Protein AF-W0E3S7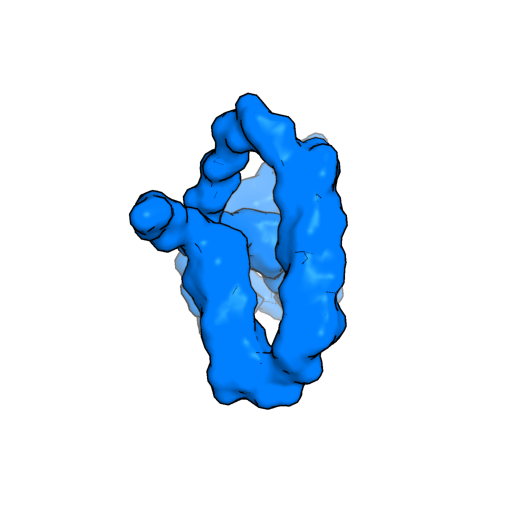-F1 (afdb_monomer_lite)

Organism: NCBI:txid765910

Foldseek 3Di:
DDQDPLNVVLVVCVVVVDDSVVSVVVSVVVCVVQPPHDDDDDPDPPVVLLVLLVVCVVVVDDLVVSCVVSVHDSVVSVVSVVVVVD

Structure (mmCIF, N/CA/C/O backbone):
data_AF-W0E3S7-F1
#
_entry.id   AF-W0E3S7-F1
#
loop_
_atom_site.group_PDB
_atom_site.id
_atom_site.type_symbol
_atom_site.label_atom_id
_atom_site.label_alt_id
_atom_site.label_comp_id
_atom_site.label_asym_id
_atom_site.label_entity_id
_atom_site.label_seq_id
_atom_site.pdbx_PDB_ins_code
_atom_site.Cartn_x
_atom_site.Cartn_y
_atom_site.Cartn_z
_atom_site.occupancy
_atom_site.B_iso_or_equiv
_atom_site.auth_seq_id
_atom_site.auth_comp_id
_atom_site.auth_asym_id
_atom_site.auth_atom_id
_atom_site.pdbx_PDB_model_num
ATOM 1 N N . MET A 1 1 ? 16.872 15.791 -17.816 1.00 51.72 1 MET A N 1
ATOM 2 C CA . MET A 1 1 ? 15.454 15.367 -17.774 1.00 51.72 1 MET A CA 1
ATOM 3 C C . MET A 1 1 ? 15.042 15.330 -16.316 1.00 51.72 1 MET A C 1
ATOM 5 O O . MET A 1 1 ? 15.798 14.774 -15.532 1.00 51.72 1 MET A O 1
ATOM 9 N N . SER A 1 2 ? 13.934 15.972 -15.939 1.00 62.81 2 SER A N 1
ATOM 10 C CA . SER A 1 2 ? 13.456 15.933 -14.550 1.00 62.81 2 SER A CA 1
ATOM 11 C C . SER A 1 2 ? 13.072 14.496 -14.187 1.00 62.81 2 SER A C 1
ATOM 13 O O . SER A 1 2 ? 12.359 13.852 -14.961 1.00 62.81 2 SER A O 1
ATOM 15 N N . ARG A 1 3 ? 13.593 13.976 -13.071 1.00 79.25 3 ARG A N 1
ATOM 16 C CA . ARG A 1 3 ? 13.248 12.644 -12.556 1.00 79.25 3 ARG A CA 1
ATOM 17 C C . ARG A 1 3 ? 11.852 12.742 -11.942 1.00 79.25 3 ARG A C 1
ATOM 19 O O . ARG A 1 3 ? 11.625 13.597 -11.094 1.00 79.25 3 ARG A O 1
ATOM 26 N N . ASP A 1 4 ? 10.915 11.939 -12.439 1.00 87.75 4 ASP A N 1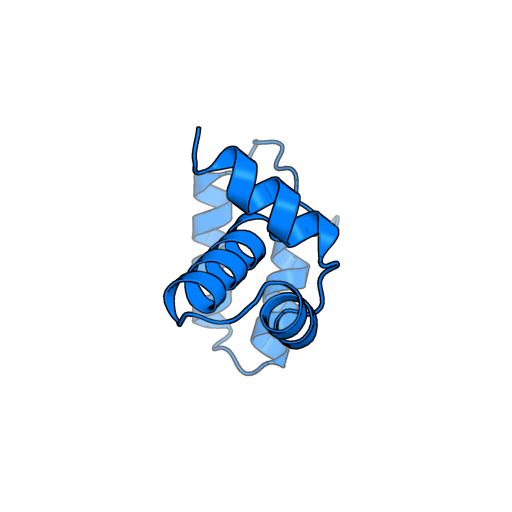
ATOM 27 C CA . ASP A 1 4 ? 9.534 11.916 -11.949 1.00 87.75 4 ASP A CA 1
ATOM 28 C C . ASP A 1 4 ? 9.302 10.743 -10.980 1.00 87.75 4 ASP A C 1
ATOM 30 O O . ASP A 1 4 ? 10.100 9.805 -10.903 1.00 87.75 4 ASP A O 1
ATOM 34 N N . VAL A 1 5 ? 8.170 10.782 -10.270 1.00 90.00 5 VAL A N 1
ATOM 35 C CA . VAL A 1 5 ? 7.773 9.751 -9.295 1.00 90.00 5 VAL A CA 1
ATOM 36 C C . VAL A 1 5 ? 7.676 8.349 -9.910 1.00 90.00 5 VAL A C 1
ATOM 38 O O . VAL A 1 5 ? 7.914 7.354 -9.228 1.00 90.00 5 VAL A O 1
ATOM 41 N N . LEU A 1 6 ? 7.353 8.235 -11.203 1.00 92.25 6 LEU A N 1
ATOM 42 C CA . LEU A 1 6 ? 7.259 6.944 -11.888 1.00 92.25 6 LEU A CA 1
ATOM 43 C C . LEU A 1 6 ? 8.645 6.357 -12.170 1.00 92.25 6 LEU A C 1
ATOM 45 O O . LEU A 1 6 ? 8.798 5.137 -12.160 1.00 92.25 6 LEU A O 1
ATOM 49 N N . HIS A 1 7 ? 9.647 7.205 -12.401 1.00 92.75 7 HIS A N 1
ATOM 50 C CA . HIS A 1 7 ? 11.038 6.787 -12.522 1.00 92.75 7 HIS A CA 1
ATOM 51 C C . HIS A 1 7 ? 11.582 6.291 -11.179 1.00 92.75 7 HIS A C 1
ATOM 53 O O . HIS A 1 7 ? 12.117 5.192 -11.118 1.00 92.75 7 HIS A O 1
ATOM 59 N N . GLU A 1 8 ? 11.353 7.040 -10.097 1.00 93.06 8 GLU A N 1
ATOM 60 C CA . GLU A 1 8 ? 11.732 6.617 -8.739 1.00 93.06 8 GLU A CA 1
ATOM 61 C C . GLU A 1 8 ? 11.054 5.297 -8.342 1.00 93.06 8 GLU A C 1
ATOM 63 O O . GLU A 1 8 ? 11.709 4.380 -7.855 1.00 93.06 8 GLU A O 1
ATOM 68 N N . THR A 1 9 ? 9.760 5.151 -8.647 1.00 93.62 9 THR A N 1
ATOM 69 C CA . THR A 1 9 ? 9.020 3.900 -8.410 1.00 93.62 9 THR A CA 1
ATOM 70 C C . THR A 1 9 ? 9.631 2.722 -9.173 1.00 93.62 9 THR A C 1
ATOM 72 O O . THR A 1 9 ? 9.702 1.613 -8.646 1.00 93.62 9 THR A O 1
ATOM 75 N N . ALA A 1 10 ? 10.061 2.934 -10.421 1.00 95.44 10 ALA A N 1
ATOM 76 C CA . ALA A 1 10 ? 10.681 1.878 -11.214 1.00 95.44 10 ALA A CA 1
ATOM 77 C C . ALA A 1 10 ? 11.999 1.402 -10.590 1.00 95.44 10 ALA A C 1
ATOM 79 O O . ALA A 1 10 ? 12.240 0.196 -10.537 1.00 95.44 10 ALA A O 1
ATOM 80 N N . ASP A 1 11 ? 12.815 2.335 -10.102 1.00 95.62 11 ASP A N 1
ATOM 81 C CA . ASP A 1 11 ? 14.103 2.029 -9.484 1.00 95.62 11 ASP A CA 1
ATOM 82 C C . ASP A 1 11 ? 13.930 1.229 -8.186 1.00 95.62 11 ASP A C 1
ATOM 84 O O . ASP A 1 11 ? 14.583 0.202 -8.017 1.00 95.62 11 ASP A O 1
ATOM 88 N N . GLU A 1 12 ? 12.997 1.635 -7.319 1.00 97.06 12 GLU A N 1
ATOM 89 C CA . GLU A 1 12 ? 12.660 0.916 -6.079 1.00 97.06 12 GLU A CA 1
ATOM 90 C C . GLU A 1 12 ? 12.169 -0.514 -6.359 1.00 97.06 12 GLU A C 1
ATOM 92 O O . GLU A 1 12 ? 12.602 -1.474 -5.720 1.00 97.06 12 GLU A O 1
ATOM 97 N N . LEU A 1 13 ? 11.301 -0.694 -7.362 1.00 97.31 13 LEU A N 1
ATOM 98 C CA . LEU A 1 13 ? 10.795 -2.020 -7.732 1.00 97.31 13 LEU A CA 1
ATOM 99 C C . LEU A 1 13 ? 11.901 -2.932 -8.268 1.00 97.31 13 LEU A C 1
ATOM 101 O O . LEU A 1 13 ? 11.956 -4.110 -7.914 1.00 97.31 13 LEU A O 1
ATOM 105 N N . ILE A 1 14 ? 12.779 -2.399 -9.116 1.00 97.31 14 ILE A N 1
ATOM 106 C CA . ILE A 1 14 ? 13.909 -3.156 -9.661 1.00 97.31 14 ILE A CA 1
ATOM 107 C C . ILE A 1 14 ? 14.893 -3.514 -8.543 1.00 97.31 14 ILE A C 1
ATOM 109 O O . ILE A 1 14 ? 15.352 -4.653 -8.481 1.00 97.31 14 ILE A O 1
ATOM 113 N N . ALA A 1 15 ? 15.171 -2.585 -7.625 1.00 97.12 15 ALA A N 1
ATOM 114 C CA . ALA A 1 15 ? 16.006 -2.843 -6.454 1.00 97.12 15 ALA A CA 1
ATOM 115 C C . ALA A 1 15 ? 15.406 -3.927 -5.539 1.00 97.12 15 ALA A C 1
ATOM 117 O O . ALA A 1 15 ? 16.145 -4.738 -4.983 1.00 97.12 15 ALA A O 1
ATOM 118 N N . ALA A 1 16 ? 14.075 -4.005 -5.445 1.00 97.44 16 ALA A N 1
ATOM 119 C CA . ALA A 1 16 ? 13.358 -5.071 -4.743 1.00 97.44 16 ALA A CA 1
ATOM 120 C C . ALA A 1 16 ? 13.330 -6.420 -5.499 1.00 97.44 16 ALA A C 1
ATOM 122 O O . ALA A 1 16 ? 12.738 -7.383 -5.012 1.00 97.44 16 ALA A O 1
ATOM 123 N N . GLY A 1 17 ? 13.963 -6.512 -6.676 1.00 97.56 17 GLY A N 1
ATOM 124 C CA . GLY A 1 17 ? 14.087 -7.741 -7.463 1.00 97.56 17 GLY A CA 1
ATOM 125 C C . GLY A 1 17 ? 12.980 -7.965 -8.495 1.00 97.56 17 GLY A C 1
ATOM 126 O O . GLY A 1 17 ? 12.871 -9.066 -9.035 1.00 97.56 17 GLY A O 1
ATOM 127 N N . ALA A 1 18 ? 12.149 -6.960 -8.788 1.00 97.69 18 ALA A N 1
ATOM 128 C CA . ALA A 1 18 ? 11.171 -7.067 -9.868 1.00 97.69 18 ALA A CA 1
ATOM 129 C C . ALA A 1 18 ? 11.857 -7.098 -11.247 1.00 97.69 18 ALA A C 1
ATOM 131 O O . ALA A 1 18 ? 12.857 -6.415 -11.472 1.00 97.69 18 ALA A O 1
ATOM 132 N N . ASP A 1 19 ? 11.281 -7.848 -12.194 1.00 97.94 19 ASP A N 1
ATOM 133 C CA . ASP A 1 19 ? 11.794 -7.917 -13.567 1.00 97.94 19 ASP A CA 1
ATOM 134 C C . ASP A 1 19 ? 11.802 -6.520 -14.232 1.00 97.94 19 ASP A C 1
ATOM 136 O O . ASP A 1 19 ? 10.737 -5.905 -14.393 1.00 97.94 19 ASP A O 1
ATOM 140 N N . PRO A 1 20 ? 12.971 -6.004 -14.665 1.00 97.44 20 PRO A N 1
ATOM 141 C CA . PRO A 1 20 ? 13.070 -4.652 -15.213 1.00 97.44 20 PRO A CA 1
ATOM 142 C C . PRO A 1 20 ? 12.241 -4.430 -16.479 1.00 97.44 20 PRO A C 1
ATOM 144 O O . PRO A 1 20 ? 11.767 -3.316 -16.722 1.00 97.44 20 PRO A O 1
ATOM 147 N N . THR A 1 21 ? 12.058 -5.468 -17.299 1.00 97.44 21 THR A N 1
ATOM 148 C CA . THR A 1 21 ? 11.308 -5.373 -18.558 1.00 97.44 21 THR A CA 1
ATOM 149 C C . THR A 1 21 ? 9.822 -5.187 -18.274 1.00 97.44 21 THR A C 1
ATOM 151 O O . THR A 1 21 ? 9.189 -4.279 -18.824 1.00 97.44 21 THR A O 1
ATOM 154 N N . LEU A 1 22 ? 9.275 -5.980 -17.353 1.00 97.81 22 LEU A N 1
ATOM 155 C CA . LEU A 1 22 ? 7.900 -5.870 -16.891 1.00 97.81 22 LEU A CA 1
ATOM 156 C C . LEU A 1 22 ? 7.635 -4.506 -16.248 1.00 97.81 22 LEU A C 1
ATOM 158 O O . LEU A 1 22 ? 6.651 -3.852 -16.603 1.00 97.81 22 LEU A O 1
ATOM 162 N N . VAL A 1 23 ? 8.521 -4.049 -15.353 1.00 97.69 23 VAL A N 1
ATOM 163 C CA . VAL A 1 23 ? 8.395 -2.741 -14.684 1.00 97.69 23 VAL A CA 1
ATOM 164 C C . VAL A 1 23 ? 8.334 -1.616 -15.717 1.00 97.69 23 VAL A C 1
ATOM 166 O O . VAL A 1 23 ? 7.385 -0.828 -15.717 1.00 97.69 23 VAL A O 1
ATOM 169 N N . ARG A 1 24 ? 9.280 -1.572 -16.664 1.00 95.56 24 ARG A N 1
ATOM 170 C CA . ARG A 1 24 ? 9.288 -0.557 -17.733 1.00 95.56 24 ARG A CA 1
ATOM 171 C C . ARG A 1 24 ? 8.015 -0.607 -18.582 1.00 95.56 24 ARG A C 1
ATOM 173 O O . ARG A 1 24 ? 7.451 0.444 -18.889 1.00 95.56 24 ARG A O 1
ATOM 180 N N . GLY A 1 25 ? 7.525 -1.803 -18.910 1.00 97.44 25 GLY A N 1
ATOM 181 C CA . GLY A 1 25 ? 6.275 -1.987 -19.652 1.00 97.44 25 GLY A CA 1
ATOM 182 C C . GLY A 1 25 ? 5.035 -1.494 -18.894 1.00 97.44 25 GLY A C 1
ATOM 183 O O . GLY A 1 25 ? 4.132 -0.899 -19.484 1.00 97.44 25 GLY A O 1
ATOM 184 N N . VAL A 1 26 ? 4.976 -1.693 -17.575 1.00 97.31 26 VAL A N 1
ATOM 185 C CA . VAL A 1 26 ? 3.903 -1.151 -16.724 1.00 97.31 26 VAL A CA 1
ATOM 186 C C . VAL A 1 26 ? 3.965 0.377 -16.674 1.00 97.31 26 VAL A C 1
ATOM 188 O O . VAL A 1 26 ? 2.948 1.024 -16.924 1.00 97.31 26 VAL A O 1
ATOM 191 N N . ILE A 1 27 ? 5.142 0.962 -16.428 1.00 95.62 27 ILE A N 1
ATOM 192 C CA . ILE A 1 27 ? 5.315 2.423 -16.376 1.00 95.62 27 ILE A CA 1
ATOM 193 C C . ILE A 1 27 ? 4.945 3.081 -17.711 1.00 95.62 27 ILE A C 1
ATOM 195 O O . ILE A 1 27 ? 4.250 4.099 -17.718 1.00 95.62 27 ILE A O 1
ATOM 199 N N . ALA A 1 28 ? 5.334 2.487 -18.844 1.00 95.44 28 ALA A N 1
ATOM 200 C CA . ALA A 1 28 ? 4.956 2.981 -20.167 1.00 95.44 28 ALA A CA 1
ATOM 201 C C . ALA A 1 28 ? 3.428 3.037 -20.346 1.00 95.44 28 ALA A C 1
ATOM 203 O O . ALA A 1 28 ? 2.896 4.057 -20.784 1.00 95.44 28 ALA A O 1
ATOM 204 N N . ARG A 1 29 ? 2.707 1.986 -19.930 1.00 96.81 29 ARG A N 1
ATOM 205 C CA . ARG A 1 29 ? 1.233 1.959 -19.966 1.00 96.81 29 ARG A CA 1
ATOM 206 C C . ARG A 1 29 ? 0.603 2.999 -19.041 1.00 96.81 29 ARG A C 1
ATOM 208 O O . ARG A 1 29 ? -0.397 3.612 -19.405 1.00 96.81 29 ARG A O 1
ATOM 215 N N . ILE A 1 30 ? 1.181 3.234 -17.861 1.00 94.69 30 ILE A N 1
ATOM 216 C CA . ILE A 1 30 ? 0.709 4.290 -16.955 1.00 94.69 30 ILE A CA 1
ATOM 217 C C . ILE A 1 30 ? 0.868 5.656 -17.625 1.00 94.69 30 ILE A C 1
ATOM 219 O O . ILE A 1 30 ? -0.114 6.391 -17.708 1.00 94.69 30 ILE A O 1
ATOM 223 N N . ARG A 1 31 ? 2.050 5.966 -18.175 1.00 93.12 31 ARG A N 1
ATOM 224 C CA . ARG A 1 31 ? 2.308 7.227 -18.891 1.00 93.12 31 ARG A CA 1
ATOM 225 C C . ARG A 1 31 ? 1.359 7.442 -20.066 1.00 93.12 31 ARG A C 1
ATOM 227 O O . ARG A 1 31 ? 0.899 8.557 -20.257 1.00 93.12 31 ARG A O 1
ATOM 234 N N . GLN A 1 32 ? 1.021 6.395 -20.815 1.00 94.69 32 GLN A N 1
ATOM 235 C CA . GLN A 1 32 ? 0.024 6.493 -21.887 1.00 94.69 32 GLN A CA 1
ATOM 236 C C . GLN A 1 32 ? -1.371 6.847 -21.363 1.00 94.69 32 GLN A C 1
ATOM 238 O O . GLN A 1 32 ? -2.090 7.609 -21.997 1.00 94.69 32 GLN A O 1
ATOM 243 N N . ARG A 1 33 ? -1.759 6.302 -20.206 1.00 92.81 33 ARG A N 1
ATOM 244 C CA . ARG A 1 33 ? -3.098 6.497 -19.640 1.00 92.81 33 ARG A CA 1
ATOM 245 C C . ARG A 1 33 ? -3.280 7.850 -18.953 1.00 92.81 33 ARG A C 1
ATOM 247 O O . ARG A 1 33 ? -4.384 8.379 -18.978 1.00 92.81 33 ARG A O 1
ATOM 254 N N . VAL A 1 34 ? -2.245 8.364 -18.288 1.00 90.62 34 VAL A N 1
ATOM 255 C CA . VAL A 1 34 ? -2.347 9.575 -17.445 1.00 90.62 34 VAL A CA 1
ATOM 256 C C . VAL A 1 34 ? -1.430 10.714 -17.893 1.00 90.62 34 VAL A C 1
ATOM 258 O O . VAL A 1 34 ? -1.365 11.746 -17.232 1.00 90.62 34 VAL A O 1
ATOM 261 N N . GLY A 1 35 ? -0.695 10.538 -18.992 1.00 90.50 35 GLY A N 1
ATOM 262 C CA . GLY A 1 35 ? 0.217 11.547 -19.522 1.00 90.50 35 GLY A CA 1
ATOM 263 C C . GLY A 1 35 ? -0.511 12.855 -19.823 1.00 90.50 35 GLY A C 1
ATOM 264 O O . GLY A 1 35 ? -1.547 12.858 -20.479 1.00 90.50 35 GLY A O 1
ATOM 265 N N . GLY A 1 36 ? 0.033 13.964 -19.320 1.00 88.50 36 GLY A N 1
ATOM 266 C CA . GLY A 1 36 ? -0.576 15.291 -19.435 1.00 88.50 36 GLY A CA 1
ATOM 267 C C . GLY A 1 36 ? -1.551 15.654 -18.310 1.00 88.50 36 GLY A C 1
ATOM 268 O O . GLY A 1 36 ? -1.979 16.802 -18.255 1.00 88.50 36 GLY A O 1
ATOM 269 N N . ALA A 1 37 ? -1.876 14.731 -17.398 1.00 88.38 37 ALA A N 1
ATOM 270 C CA . ALA A 1 37 ? -2.656 15.037 -16.201 1.00 88.38 37 ALA A CA 1
ATOM 271 C C . ALA A 1 37 ? -1.757 15.443 -15.020 1.00 88.38 37 ALA A C 1
ATOM 273 O O . ALA A 1 37 ? -0.673 14.889 -14.828 1.00 88.38 37 ALA A O 1
ATOM 274 N N . GLU A 1 38 ? -2.247 16.353 -14.177 1.00 86.62 38 GLU A N 1
ATOM 275 C CA . GLU A 1 38 ? -1.678 16.591 -12.850 1.00 86.62 38 GLU A CA 1
ATOM 276 C C . GLU A 1 38 ? -2.245 15.564 -11.863 1.00 86.62 38 GLU A C 1
ATOM 278 O O . GLU A 1 38 ? -3.457 15.475 -11.657 1.00 86.62 38 GLU A O 1
ATOM 283 N N . VAL A 1 39 ? -1.366 14.759 -11.260 1.00 84.12 39 VAL A N 1
ATOM 284 C CA . VAL A 1 39 ? -1.752 13.700 -10.318 1.00 84.12 39 VAL A CA 1
ATOM 285 C C . VAL A 1 39 ? -1.194 14.014 -8.937 1.00 84.12 39 VAL A C 1
ATOM 287 O O . VAL A 1 39 ? 0.017 14.107 -8.747 1.00 84.12 39 VAL A O 1
ATOM 290 N N . TYR A 1 40 ? -2.083 14.131 -7.952 1.00 87.06 40 TYR A N 1
ATOM 291 C CA . TYR A 1 40 ? -1.697 14.288 -6.554 1.00 87.06 40 TYR A CA 1
ATOM 292 C C . TYR A 1 40 ? -1.379 12.931 -5.912 1.00 87.06 40 TYR A C 1
ATOM 294 O O . TYR A 1 40 ? -2.241 12.053 -5.835 1.00 87.06 40 TYR A O 1
ATOM 302 N N . VAL A 1 41 ? -0.157 12.778 -5.398 1.00 85.56 41 VAL A N 1
ATOM 303 C CA . VAL A 1 41 ? 0.264 11.598 -4.629 1.00 85.56 41 VAL A CA 1
ATOM 304 C C . VAL A 1 41 ? 0.067 11.882 -3.141 1.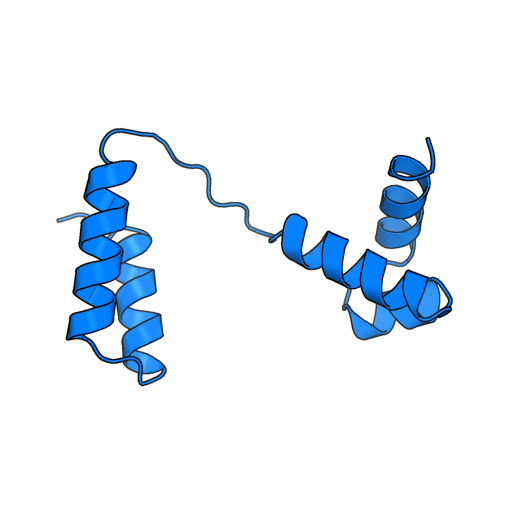00 85.56 41 VAL A C 1
ATOM 306 O O . VAL A 1 41 ? 0.733 12.735 -2.556 1.00 85.56 41 VAL A O 1
ATOM 309 N N . CYS A 1 42 ? -0.874 11.176 -2.512 1.00 88.25 42 CYS A N 1
ATOM 310 C CA . CYS A 1 42 ? -1.124 11.319 -1.079 1.00 88.25 42 CYS A CA 1
ATOM 311 C C . CYS A 1 42 ? 0.050 10.759 -0.262 1.00 88.25 42 CYS A C 1
ATOM 313 O O . CYS A 1 42 ? 0.446 9.618 -0.467 1.00 88.25 42 CYS A O 1
ATOM 315 N N . ALA A 1 43 ? 0.506 11.495 0.756 1.00 87.06 43 ALA A N 1
ATOM 316 C CA . ALA A 1 43 ? 1.539 11.018 1.688 1.00 87.06 43 ALA A CA 1
ATOM 317 C C . ALA A 1 43 ? 1.117 9.783 2.512 1.00 87.06 43 ALA A C 1
ATOM 319 O O . ALA A 1 43 ? 1.954 9.055 3.031 1.00 87.06 43 ALA A O 1
ATOM 320 N N . ILE A 1 44 ? -0.191 9.565 2.669 1.00 86.62 44 ILE A N 1
ATOM 321 C CA . ILE A 1 44 ? -0.754 8.405 3.362 1.00 86.62 44 ILE A CA 1
ATOM 322 C C . ILE A 1 44 ? -1.744 7.749 2.416 1.00 86.62 44 ILE A C 1
ATOM 324 O O . ILE A 1 44 ? -2.691 8.408 1.971 1.00 86.62 44 ILE A O 1
ATOM 328 N N . ASP A 1 45 ? -1.586 6.447 2.191 1.00 90.44 45 ASP A N 1
ATOM 329 C CA . ASP A 1 45 ? -2.597 5.649 1.511 1.00 90.44 45 ASP A CA 1
ATOM 330 C C . ASP A 1 45 ? -3.818 5.477 2.426 1.00 90.44 45 ASP A C 1
ATOM 332 O O . ASP A 1 45 ? -3.904 4.603 3.295 1.00 90.44 45 ASP A O 1
ATOM 336 N N . ARG A 1 46 ? -4.771 6.397 2.265 1.00 90.31 46 ARG A N 1
ATOM 337 C CA . ARG A 1 46 ? -6.003 6.419 3.055 1.00 90.31 46 ARG A CA 1
ATOM 338 C C . ARG A 1 46 ? -6.861 5.198 2.760 1.00 90.31 46 ARG A C 1
ATOM 340 O O . ARG A 1 46 ? -7.500 4.722 3.689 1.00 90.31 46 ARG A O 1
ATOM 347 N N . VAL A 1 47 ? -6.860 4.705 1.522 1.00 90.94 47 VAL A N 1
ATOM 348 C CA . VAL A 1 47 ? -7.659 3.543 1.122 1.00 90.94 47 VAL A CA 1
ATOM 349 C C . VAL A 1 47 ? -7.117 2.303 1.819 1.00 90.94 47 VAL A C 1
ATOM 351 O O . VAL A 1 47 ? -7.856 1.668 2.568 1.00 90.94 47 VAL A O 1
ATOM 354 N N . ALA A 1 48 ? -5.811 2.043 1.706 1.00 92.00 48 ALA A N 1
ATOM 355 C CA . ALA A 1 48 ? -5.179 0.910 2.377 1.00 92.00 48 ALA A CA 1
ATOM 356 C C . ALA A 1 48 ? -5.351 0.964 3.903 1.00 92.00 48 ALA A C 1
ATOM 358 O O . ALA A 1 48 ? -5.680 -0.047 4.531 1.00 92.00 48 ALA A O 1
ATOM 359 N N . ARG A 1 49 ? -5.192 2.150 4.514 1.00 93.94 49 ARG A N 1
ATOM 360 C CA . ARG A 1 49 ? -5.449 2.344 5.950 1.00 93.94 49 ARG A CA 1
ATOM 361 C C . ARG A 1 49 ? -6.891 2.000 6.308 1.00 93.94 49 ARG A C 1
ATOM 363 O O . ARG A 1 49 ? -7.139 1.320 7.298 1.00 93.94 49 ARG A O 1
ATOM 370 N N . ASP A 1 50 ? -7.846 2.511 5.548 1.00 94.44 50 ASP A N 1
ATOM 371 C CA . ASP A 1 50 ? -9.262 2.330 5.836 1.00 94.44 50 ASP A CA 1
ATOM 372 C C . ASP A 1 50 ? -9.689 0.868 5.670 1.00 94.44 50 ASP A C 1
ATOM 374 O O . ASP A 1 50 ? -10.435 0.356 6.504 1.00 94.44 50 ASP A O 1
ATOM 378 N N . ASP A 1 51 ? -9.146 0.164 4.679 1.00 94.75 51 ASP A N 1
ATOM 379 C CA . ASP A 1 51 ? -9.362 -1.271 4.497 1.00 94.75 51 ASP A CA 1
ATOM 380 C C . ASP A 1 51 ? -8.702 -2.102 5.600 1.00 94.75 51 ASP A C 1
ATOM 382 O O . ASP A 1 51 ? -9.273 -3.093 6.058 1.00 94.75 51 ASP A O 1
ATOM 386 N N . ALA A 1 52 ? -7.530 -1.696 6.096 1.00 94.94 52 ALA A N 1
ATOM 387 C CA . ALA A 1 52 ? -6.942 -2.298 7.291 1.00 94.94 52 ALA A CA 1
ATOM 388 C C . ALA A 1 52 ? -7.852 -2.110 8.518 1.00 94.94 52 ALA A C 1
ATOM 390 O O . ALA A 1 52 ? -8.133 -3.076 9.223 1.00 94.94 52 ALA A O 1
ATOM 391 N N . ILE A 1 53 ? -8.389 -0.903 8.730 1.00 94.88 53 ILE A N 1
ATOM 392 C CA . ILE A 1 53 ? -9.318 -0.624 9.836 1.00 94.88 53 ILE A CA 1
ATOM 393 C C . ILE A 1 53 ? -10.580 -1.488 9.720 1.00 94.88 53 ILE A C 1
ATOM 395 O O . ILE A 1 53 ? -11.004 -2.077 10.714 1.00 94.88 53 ILE A O 1
ATOM 399 N N . ARG A 1 54 ? -11.177 -1.599 8.525 1.00 95.31 54 ARG A N 1
ATOM 400 C CA . ARG A 1 54 ? -12.356 -2.454 8.304 1.00 95.31 54 ARG A CA 1
ATOM 401 C C . ARG A 1 54 ? -12.068 -3.911 8.637 1.00 95.31 54 ARG A C 1
ATOM 403 O O . ARG A 1 54 ? -12.874 -4.524 9.327 1.00 95.31 54 ARG A O 1
ATOM 410 N N . ARG A 1 55 ? -10.930 -4.447 8.185 1.00 95.81 55 ARG A N 1
ATOM 411 C CA . ARG A 1 55 ? -10.531 -5.836 8.453 1.00 95.81 55 ARG A CA 1
ATOM 412 C C . ARG A 1 55 ? -10.389 -6.115 9.945 1.00 95.81 55 ARG A C 1
ATOM 414 O O . ARG A 1 55 ? -10.948 -7.094 10.425 1.00 95.81 55 ARG A O 1
ATOM 421 N N . GLU A 1 56 ? -9.702 -5.247 10.684 1.00 96.44 56 GLU A N 1
ATOM 422 C CA . GLU A 1 56 ? -9.514 -5.451 12.125 1.00 96.44 56 GLU A CA 1
ATOM 423 C C . GLU A 1 56 ? -10.842 -5.350 12.896 1.00 96.44 56 GLU A C 1
ATOM 425 O O . GLU A 1 56 ? -11.106 -6.179 13.765 1.00 96.44 56 GLU A O 1
ATOM 430 N N . LEU A 1 57 ? -11.710 -4.390 12.550 1.00 93.81 57 LEU A N 1
ATOM 431 C CA . LEU A 1 57 ? -13.033 -4.264 13.175 1.00 93.81 57 LEU A CA 1
ATOM 432 C C . LEU A 1 57 ? -13.958 -5.440 12.825 1.00 93.81 57 LEU A C 1
ATOM 434 O O . LEU A 1 57 ? -14.690 -5.915 13.689 1.00 93.81 57 LEU A O 1
ATOM 438 N N . ALA A 1 58 ? -13.919 -5.929 11.582 1.00 94.19 58 ALA A N 1
ATOM 439 C CA . ALA A 1 58 ? -14.682 -7.101 11.150 1.00 94.19 58 ALA A CA 1
ATOM 440 C C . ALA A 1 58 ? -14.205 -8.389 11.837 1.00 94.19 58 ALA A C 1
ATOM 442 O O . ALA A 1 58 ? -15.010 -9.274 12.105 1.00 94.19 58 ALA A O 1
ATOM 443 N N . ALA A 1 59 ? -12.920 -8.466 12.190 1.00 95.06 59 ALA A N 1
ATOM 444 C CA . ALA A 1 59 ? -12.366 -9.539 13.010 1.00 95.06 59 ALA A CA 1
ATOM 445 C C . ALA A 1 59 ? -12.779 -9.457 14.498 1.00 95.06 59 ALA A C 1
ATOM 447 O O . ALA A 1 59 ? -12.292 -10.245 15.304 1.00 95.06 59 ALA A O 1
ATOM 448 N N . GLY A 1 60 ? -13.643 -8.507 14.880 1.00 94.94 60 GLY A N 1
ATOM 449 C CA . GLY A 1 60 ? -14.174 -8.366 16.239 1.00 94.94 60 GLY A CA 1
ATOM 450 C C . GLY A 1 60 ? -13.226 -7.690 17.231 1.00 94.94 60 GLY A C 1
ATOM 451 O O . GLY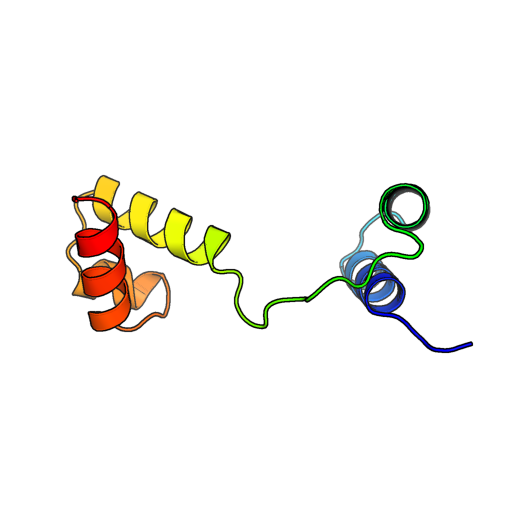 A 1 60 ? -13.526 -7.643 18.422 1.00 94.94 60 GLY A O 1
ATOM 452 N N . ARG A 1 61 ? -12.094 -7.157 16.762 1.00 95.25 61 ARG A N 1
ATOM 453 C CA . ARG A 1 61 ? -11.099 -6.510 17.624 1.00 95.25 61 ARG A CA 1
ATOM 454 C C . ARG A 1 61 ? -11.611 -5.174 18.133 1.00 95.25 61 ARG A C 1
ATOM 456 O O . ARG A 1 61 ? -12.295 -4.430 17.421 1.00 95.25 61 ARG A O 1
ATOM 463 N N . ASP A 1 62 ? -11.224 -4.834 19.356 1.00 95.94 62 ASP A N 1
ATOM 464 C CA . ASP A 1 62 ? -11.525 -3.518 19.893 1.00 95.94 62 ASP A CA 1
ATOM 465 C C . ASP A 1 62 ? -10.679 -2.420 19.220 1.00 95.94 62 ASP A C 1
ATOM 467 O O . ASP A 1 62 ? -9.677 -2.656 18.539 1.00 95.94 62 ASP A O 1
ATOM 471 N N . ILE A 1 63 ? -11.107 -1.173 19.412 1.00 95.81 63 ILE A N 1
ATOM 472 C CA . ILE A 1 63 ? -10.512 0.009 18.777 1.00 95.81 63 ILE A CA 1
ATOM 473 C C . ILE A 1 63 ? -9.034 0.188 19.154 1.00 95.81 63 ILE A C 1
ATOM 475 O O . ILE A 1 63 ? -8.243 0.625 18.319 1.00 95.81 63 ILE A O 1
ATOM 479 N N . HIS A 1 64 ? -8.659 -0.087 20.401 1.00 96.25 64 HIS A N 1
ATOM 480 C CA . HIS A 1 64 ? -7.293 0.091 20.886 1.00 96.25 64 HIS A CA 1
ATOM 481 C C . HIS A 1 64 ? -6.372 -1.022 20.384 1.00 96.25 64 HIS A C 1
ATOM 483 O O . HIS A 1 64 ? -5.231 -0.740 20.010 1.00 96.25 64 HIS A O 1
ATOM 489 N N . GLU A 1 65 ? -6.865 -2.257 20.318 1.00 96.00 65 GLU A N 1
ATOM 490 C CA . GLU A 1 65 ? -6.127 -3.373 19.728 1.00 96.00 65 GLU A CA 1
ATOM 491 C C . GLU A 1 65 ? -5.880 -3.151 18.227 1.00 96.00 65 GLU A C 1
ATOM 493 O O . GLU A 1 65 ? -4.735 -3.223 17.771 1.00 96.00 65 GLU A O 1
ATOM 498 N N . ALA A 1 66 ? -6.924 -2.798 17.469 1.00 96.25 66 ALA A N 1
ATOM 499 C CA . ALA A 1 66 ? -6.822 -2.505 16.039 1.00 96.25 66 ALA A CA 1
ATOM 500 C C . ALA A 1 66 ? -5.861 -1.333 15.758 1.00 96.25 66 ALA A C 1
ATOM 502 O O . ALA A 1 66 ? -5.018 -1.405 14.863 1.00 96.25 66 ALA A O 1
ATOM 503 N N . ALA A 1 67 ? -5.940 -0.266 16.561 1.00 96.25 67 ALA A N 1
ATOM 504 C CA . ALA A 1 67 ? -5.064 0.901 16.456 1.00 96.25 67 ALA A CA 1
ATOM 505 C C . ALA A 1 67 ? -3.585 0.526 16.595 1.00 96.25 67 ALA A C 1
ATOM 507 O O . ALA A 1 67 ? -2.760 0.943 15.779 1.00 96.25 67 ALA A O 1
ATOM 508 N N . ARG A 1 68 ? -3.261 -0.310 17.588 1.00 96.12 68 ARG A N 1
ATOM 509 C CA . ARG A 1 68 ? -1.891 -0.770 17.840 1.00 96.12 68 ARG A CA 1
ATOM 510 C C . ARG A 1 68 ? -1.335 -1.587 16.676 1.00 96.12 68 ARG A C 1
ATOM 512 O O . ARG A 1 68 ? -0.177 -1.409 16.325 1.00 96.12 68 ARG A O 1
ATOM 519 N N . ARG A 1 69 ? -2.146 -2.462 16.075 1.00 94.31 69 ARG A N 1
ATOM 520 C CA . ARG A 1 69 ? -1.705 -3.355 14.988 1.00 94.31 69 ARG A CA 1
ATOM 521 C C . ARG A 1 69 ? -1.498 -2.637 13.665 1.00 94.31 69 ARG A C 1
ATOM 523 O O . ARG A 1 69 ? -0.571 -2.968 12.939 1.00 94.31 69 ARG A O 1
ATOM 530 N N . ILE A 1 70 ? -2.352 -1.664 13.363 1.00 92.75 70 ILE A N 1
ATOM 531 C CA . ILE A 1 70 ? -2.269 -0.886 12.121 1.00 92.75 70 ILE A CA 1
ATOM 532 C C . ILE A 1 70 ? -1.251 0.261 12.257 1.00 92.75 70 ILE A C 1
ATOM 534 O O . ILE A 1 70 ? -0.753 0.762 11.254 1.00 92.75 70 ILE A O 1
ATOM 538 N N . GLY A 1 71 ? -0.935 0.693 13.484 1.00 93.38 71 GLY A N 1
ATOM 539 C CA . GLY A 1 71 ? -0.049 1.835 13.728 1.00 93.38 71 GLY A CA 1
ATOM 540 C C . GLY A 1 71 ? -0.750 3.184 13.546 1.00 93.38 71 GLY A C 1
ATOM 541 O O . GLY A 1 71 ? -0.164 4.134 13.036 1.00 93.38 71 GLY A O 1
ATOM 542 N N . VAL A 1 72 ? -2.024 3.283 13.942 1.00 94.31 72 VAL A N 1
ATOM 543 C CA . VAL A 1 72 ? -2.814 4.527 13.877 1.00 94.31 72 VAL A CA 1
ATOM 544 C C . VAL A 1 72 ? -3.359 4.903 15.248 1.00 94.31 72 VAL A C 1
ATOM 546 O O . VAL A 1 72 ? -3.435 4.078 16.153 1.00 94.31 72 VAL A O 1
ATOM 549 N N . SER A 1 73 ? -3.795 6.151 15.421 1.00 95.94 73 SER A N 1
ATOM 550 C CA . SER A 1 73 ? -4.425 6.559 16.677 1.00 95.94 73 SER A CA 1
ATOM 551 C C . SER A 1 73 ? -5.815 5.914 16.856 1.00 95.94 73 SER A C 1
ATOM 553 O O . SER A 1 73 ? -6.585 5.822 1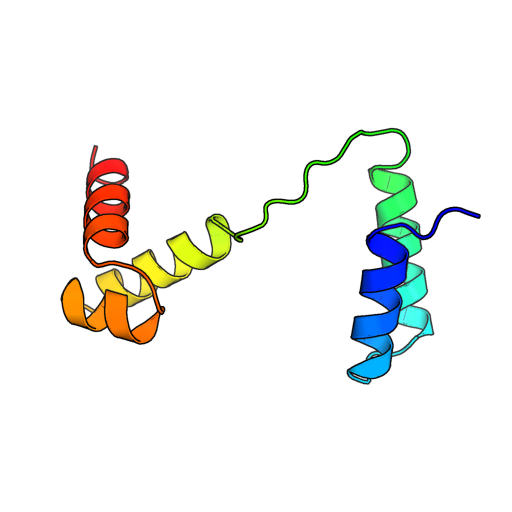5.891 1.00 95.94 73 SER A O 1
ATOM 555 N N . PRO A 1 74 ? -6.233 5.574 18.093 1.00 96.75 74 PRO A N 1
ATOM 556 C CA . PRO A 1 74 ? -7.605 5.132 18.370 1.00 96.75 74 PRO A CA 1
ATOM 557 C C . PRO A 1 74 ? -8.672 6.147 17.922 1.00 96.75 74 PRO A C 1
ATOM 559 O O . PRO A 1 74 ? -9.770 5.774 17.508 1.00 96.75 74 PRO A O 1
ATOM 562 N N . SER A 1 75 ? -8.352 7.447 17.962 1.00 96.94 75 SER A N 1
ATOM 563 C CA . SER A 1 75 ? -9.227 8.514 17.458 1.00 96.94 75 SER A CA 1
ATOM 564 C C . SER A 1 75 ? -9.462 8.421 15.947 1.00 96.94 75 SER A C 1
ATOM 566 O O . SER A 1 75 ? -10.581 8.666 15.493 1.00 96.94 75 SER A O 1
ATOM 568 N N . THR A 1 76 ? -8.457 8.002 15.171 1.00 95.00 76 THR A N 1
ATOM 569 C CA . THR A 1 76 ? -8.589 7.786 13.723 1.00 95.00 76 THR A CA 1
ATOM 570 C C . THR A 1 76 ? -9.602 6.686 13.432 1.00 95.00 76 THR A C 1
ATOM 572 O O . THR A 1 76 ? -10.497 6.880 12.609 1.00 95.00 76 THR A O 1
ATOM 575 N N . ILE A 1 77 ? -9.516 5.568 14.155 1.00 95.56 77 ILE A N 1
ATOM 576 C CA . ILE A 1 77 ? -10.443 4.442 13.997 1.00 95.56 77 ILE A CA 1
ATOM 577 C C . ILE A 1 77 ? -11.868 4.850 14.373 1.00 95.56 77 ILE A C 1
ATOM 579 O O . ILE A 1 77 ? -12.786 4.616 13.589 1.00 95.56 77 ILE A O 1
ATOM 583 N N . ARG A 1 78 ? -12.064 5.529 1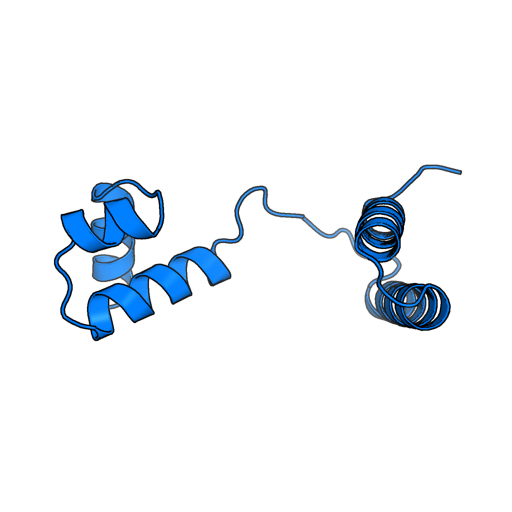5.515 1.00 95.44 78 ARG A N 1
ATOM 584 C CA . ARG A 1 78 ? -13.386 6.049 15.920 1.00 95.44 78 ARG A CA 1
ATOM 585 C C . ARG A 1 78 ? -14.002 6.936 14.842 1.00 95.44 78 ARG A C 1
ATOM 587 O O . ARG A 1 78 ? -15.161 6.743 14.487 1.00 95.44 78 ARG A O 1
ATOM 594 N N . ARG A 1 79 ? -13.216 7.871 14.297 1.00 94.69 79 ARG A N 1
ATOM 595 C CA . ARG A 1 79 ? -13.670 8.797 13.253 1.00 94.69 79 ARG A CA 1
ATOM 596 C C . ARG A 1 79 ? -14.058 8.076 11.963 1.00 94.69 79 ARG A C 1
ATOM 598 O O . ARG A 1 79 ? -15.062 8.430 11.361 1.00 94.69 79 ARG A O 1
ATOM 605 N N . ARG A 1 80 ? -13.272 7.093 11.507 1.00 94.19 80 ARG A N 1
ATOM 606 C CA . ARG A 1 80 ? -13.611 6.340 10.285 1.00 94.19 80 ARG A CA 1
ATOM 607 C C . ARG A 1 80 ? -14.829 5.445 10.506 1.00 94.19 80 ARG A C 1
ATOM 609 O O . ARG A 1 80 ? -15.739 5.473 9.686 1.00 94.19 80 ARG A O 1
ATOM 616 N N . ARG A 1 81 ? -14.911 4.758 11.651 1.00 90.94 81 ARG A N 1
ATOM 617 C CA . ARG A 1 81 ? -16.075 3.939 12.020 1.00 90.94 81 ARG A CA 1
ATOM 618 C C . ARG A 1 81 ? -17.368 4.759 12.049 1.00 90.94 81 ARG A C 1
ATOM 620 O O . ARG A 1 81 ? -18.366 4.310 11.500 1.00 90.94 81 ARG A O 1
ATOM 627 N N . SER A 1 82 ? -17.357 5.958 12.636 1.00 92.56 82 SER A N 1
ATOM 628 C CA . SER A 1 82 ? -18.553 6.813 12.671 1.00 92.56 82 SER A CA 1
ATOM 629 C C . SER A 1 82 ? -18.961 7.343 11.295 1.00 92.56 82 SER A C 1
ATOM 631 O O . SER A 1 82 ? -20.138 7.588 11.067 1.00 92.56 82 SER A O 1
ATOM 633 N N . GLN A 1 83 ? -18.013 7.506 10.370 1.00 91.94 83 GLN A N 1
ATOM 634 C CA . GLN A 1 83 ? -18.292 7.929 8.997 1.00 91.94 83 GLN A CA 1
ATOM 635 C C . GLN A 1 83 ? -18.896 6.816 8.131 1.00 91.94 83 GLN A C 1
ATOM 637 O O . GLN A 1 83 ? -19.553 7.138 7.150 1.00 91.94 83 GLN A O 1
ATOM 642 N N . TRP A 1 84 ? -18.675 5.539 8.465 1.00 89.94 84 TRP A N 1
ATOM 643 C CA . TRP A 1 84 ? -19.247 4.397 7.733 1.00 89.94 84 TRP A CA 1
ATOM 644 C C . TRP A 1 84 ? -20.593 3.912 8.276 1.00 89.94 84 TRP A C 1
ATOM 646 O O . TRP A 1 84 ? -21.297 3.209 7.569 1.00 89.94 84 TRP A O 1
ATOM 656 N N . LEU A 1 85 ? -20.912 4.230 9.534 1.00 72.25 85 LEU A N 1
ATOM 657 C CA . LEU A 1 85 ? -22.181 3.875 10.187 1.00 72.25 85 LEU A CA 1
ATOM 658 C C . LEU A 1 85 ? -23.247 4.980 10.071 1.00 72.25 85 LEU A C 1
ATOM 660 O O . LEU A 1 85 ? -24.277 4.897 10.736 1.00 72.25 85 LEU A O 1
ATOM 664 N N . ARG A 1 86 ? -22.971 6.027 9.288 1.00 53.94 86 ARG A N 1
ATOM 665 C CA . ARG A 1 86 ? -23.991 6.968 8.812 1.00 53.94 86 ARG A CA 1
ATOM 666 C C . ARG A 1 86 ? -24.676 6.377 7.595 1.00 53.94 86 ARG A C 1
ATOM 668 O O . ARG A 1 86 ? -25.904 6.560 7.508 1.00 53.94 86 ARG A O 1
#

Radius of gyration: 18.06 Å; chains: 1; bounding box: 40×26×43 Å

pLDDT: mean 92.11, std 8.1, range [51.72, 97.94]

Sequence (86 aa):
MSRDVLHETADELIAAGADPTLVRGVIARIRQRVGGAEVYVCAIDRVARDDAIRRELAAGRDIHEAARRIGVSPSTIRRRRSQWLR

Secondary structure (DSSP, 8-state):
-PPPHHHHHHHHHHHTT--HHHHHHHHHHHHHHHTT------SS-HHHHHHHHHHHHHTT--HHHHHHHHT--HHHHHHHHHHH--

InterPro domains:
  IPR009057 Homedomain-like superfamily [SSF46689] (13-80)